Protein AF-A0A7W9SE72-F1 (afdb_monomer)

Organism: NCBI:txid237576

pLDDT: mean 94.67, std 7.13, range [60.62, 98.25]

Structure (mmCIF, N/CA/C/O backbone):
data_AF-A0A7W9SE72-F1
#
_entry.id   AF-A0A7W9SE72-F1
#
loop_
_atom_site.group_PDB
_atom_site.id
_atom_site.type_symbol
_atom_site.label_atom_id
_atom_site.label_alt_id
_atom_site.label_comp_id
_atom_site.label_asym_id
_atom_site.label_entity_id
_atom_site.label_seq_id
_atom_site.pdbx_PDB_ins_code
_atom_site.Cartn_x
_atom_site.Cartn_y
_atom_site.Cartn_z
_atom_site.occupancy
_atom_site.B_iso_or_equiv
_atom_site.auth_seq_id
_atom_site.auth_comp_id
_atom_site.auth_asym_id
_atom_site.auth_atom_id
_atom_site.pdbx_PDB_model_num
ATOM 1 N N . MET A 1 1 ? -15.643 -0.042 16.945 1.00 60.62 1 MET A N 1
ATOM 2 C CA . MET A 1 1 ? -16.200 0.282 15.612 1.00 60.62 1 MET A CA 1
ATOM 3 C C . MET A 1 1 ? -15.681 -0.747 14.627 1.00 60.62 1 MET A C 1
ATOM 5 O O . MET A 1 1 ? -14.547 -1.177 14.786 1.00 60.62 1 MET A O 1
ATOM 9 N N . LYS A 1 2 ? -16.513 -1.202 13.688 1.00 63.72 2 LYS A N 1
ATOM 10 C CA . LYS A 1 2 ? -16.107 -2.189 12.683 1.00 63.72 2 LYS A CA 1
ATOM 11 C C . LYS A 1 2 ? -15.377 -1.444 11.565 1.00 63.72 2 LYS A C 1
ATOM 13 O O . LYS A 1 2 ? -15.991 -0.603 10.921 1.00 63.72 2 LYS A O 1
ATOM 18 N N . THR A 1 3 ? -14.087 -1.700 11.388 1.00 79.81 3 THR A N 1
ATOM 19 C CA . THR A 1 3 ? -13.299 -1.164 10.272 1.00 79.81 3 THR A CA 1
ATOM 20 C C . THR A 1 3 ? -13.447 -2.093 9.069 1.00 79.81 3 THR A C 1
ATOM 22 O O . THR A 1 3 ? -13.526 -3.314 9.227 1.00 79.81 3 THR A O 1
ATOM 25 N N . ILE A 1 4 ? -13.556 -1.525 7.868 1.00 92.56 4 ILE A N 1
ATOM 26 C CA . ILE A 1 4 ? -13.585 -2.299 6.624 1.00 92.56 4 ILE A CA 1
ATOM 27 C C . ILE A 1 4 ? -12.136 -2.476 6.174 1.00 92.56 4 ILE A C 1
ATOM 29 O O . ILE A 1 4 ? -11.474 -1.498 5.832 1.00 92.56 4 ILE A O 1
ATOM 33 N N . GLY A 1 5 ? -11.660 -3.721 6.220 1.00 94.56 5 GLY A N 1
ATOM 34 C CA . GLY A 1 5 ? -10.352 -4.112 5.703 1.00 94.56 5 GLY A CA 1
ATOM 35 C C . GLY A 1 5 ? -10.426 -4.421 4.212 1.00 94.56 5 GLY A C 1
ATOM 36 O O . GLY A 1 5 ? -11.310 -5.163 3.772 1.00 94.56 5 GLY A O 1
ATOM 37 N N . ILE A 1 6 ? -9.508 -3.854 3.438 1.00 96.50 6 ILE A N 1
ATOM 38 C CA . ILE A 1 6 ? -9.397 -4.037 1.990 1.00 96.50 6 ILE A CA 1
ATOM 39 C C . ILE A 1 6 ? -8.164 -4.883 1.683 1.00 96.50 6 ILE A C 1
ATOM 41 O O . ILE A 1 6 ? -7.077 -4.646 2.209 1.00 96.50 6 ILE A O 1
ATOM 45 N N . TYR A 1 7 ? -8.347 -5.854 0.792 1.00 97.56 7 TYR A N 1
ATOM 46 C CA . TYR A 1 7 ? -7.273 -6.644 0.203 1.00 97.56 7 TYR A CA 1
ATOM 47 C C . TYR A 1 7 ? -7.142 -6.202 -1.251 1.00 97.56 7 TYR A C 1
ATOM 49 O O . TYR A 1 7 ? -8.017 -6.499 -2.068 1.00 97.56 7 TYR A O 1
ATOM 57 N N . SER A 1 8 ? -6.090 -5.440 -1.545 1.00 97.44 8 SER A N 1
ATOM 58 C CA . SER A 1 8 ? -5.887 -4.807 -2.845 1.00 97.44 8 SER A CA 1
ATOM 59 C C . SER A 1 8 ? -4.998 -5.669 -3.734 1.00 97.44 8 SER A C 1
ATOM 61 O O . SER A 1 8 ? -3.865 -6.001 -3.380 1.00 97.44 8 SER A O 1
ATOM 63 N N 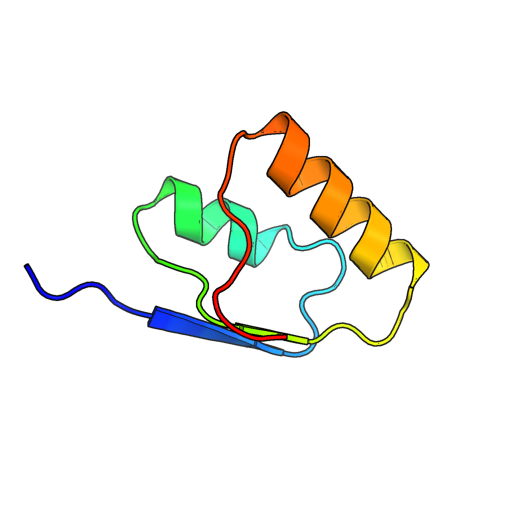. PHE A 1 9 ? -5.524 -6.046 -4.897 1.00 97.12 9 PHE A N 1
ATOM 64 C CA . PHE A 1 9 ? -4.812 -6.804 -5.924 1.00 97.12 9 PHE A CA 1
ATOM 65 C C . PHE A 1 9 ? -4.629 -5.932 -7.158 1.00 97.12 9 PHE A C 1
ATOM 67 O O . PHE A 1 9 ? -5.546 -5.196 -7.521 1.00 97.12 9 PHE A O 1
ATOM 74 N N . PHE A 1 10 ? -3.477 -6.060 -7.822 1.00 96.94 10 PHE A N 1
ATOM 75 C CA . PHE A 1 10 ? -3.103 -5.199 -8.949 1.00 96.94 10 PHE A CA 1
ATOM 76 C C . PHE A 1 10 ? -3.118 -3.720 -8.544 1.00 96.94 10 PHE A C 1
ATOM 78 O O . PHE A 1 10 ? -3.659 -2.870 -9.254 1.00 96.94 10 PHE A O 1
ATOM 85 N N . SER A 1 11 ? -2.562 -3.416 -7.366 1.00 96.88 11 SER A N 1
ATOM 86 C CA . SER A 1 11 ? -2.669 -2.086 -6.754 1.00 96.88 11 SER A CA 1
ATOM 87 C C . SER A 1 11 ? -1.985 -0.987 -7.572 1.00 96.88 11 SER A C 1
ATOM 89 O O . SER A 1 11 ? -2.201 0.202 -7.325 1.00 96.88 11 SER A O 1
ATOM 91 N N . GLY A 1 12 ? -1.129 -1.351 -8.533 1.00 97.69 12 GLY A N 1
ATOM 92 C CA . GLY A 1 12 ? -0.350 -0.410 -9.319 1.00 97.69 12 GLY A CA 1
ATOM 93 C C . GLY A 1 12 ? 0.475 0.492 -8.407 1.00 97.69 12 GLY A C 1
ATOM 94 O O . GLY A 1 12 ? 1.057 0.044 -7.421 1.00 97.69 12 GLY A O 1
ATOM 95 N N . ALA A 1 13 ? 0.489 1.789 -8.713 1.00 97.25 13 ALA A N 1
ATOM 96 C CA . ALA A 1 13 ? 1.150 2.803 -7.891 1.00 97.25 13 ALA A CA 1
ATOM 97 C C . ALA A 1 13 ? 0.375 3.177 -6.603 1.00 97.25 13 ALA A C 1
ATOM 99 O O . ALA A 1 13 ?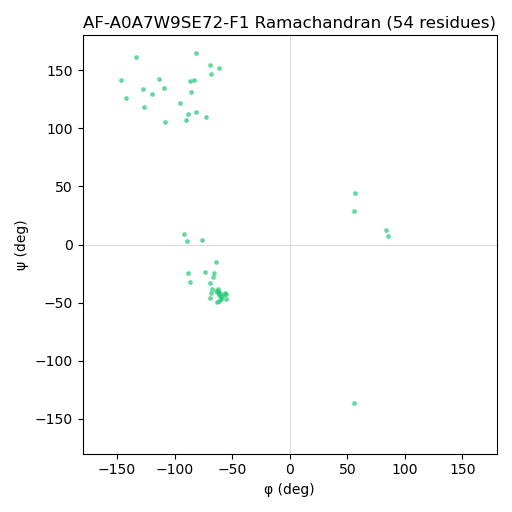 0.787 4.090 -5.891 1.00 97.25 13 ALA A O 1
ATOM 100 N N . GLY A 1 14 ? -0.749 2.510 -6.310 1.00 97.19 14 GLY A N 1
ATOM 101 C CA . GLY A 1 14 ? -1.483 2.642 -5.049 1.00 97.19 14 GLY A CA 1
ATOM 102 C C . GLY A 1 14 ? -2.485 3.790 -4.965 1.00 97.19 14 GLY A C 1
ATOM 103 O O . GLY A 1 14 ? -3.029 4.026 -3.896 1.00 97.19 14 GLY A O 1
ATOM 104 N N . PHE A 1 15 ? -2.767 4.513 -6.052 1.00 97.06 15 PHE A N 1
ATOM 105 C CA . PHE A 1 15 ? -3.596 5.729 -6.004 1.00 97.06 15 PHE A CA 1
ATOM 106 C C . PHE A 1 15 ? -4.985 5.512 -5.374 1.00 97.06 15 PHE A C 1
ATOM 108 O O . PHE A 1 15 ? -5.427 6.315 -4.556 1.00 97.06 15 PHE A O 1
ATOM 115 N N . LEU A 1 16 ? -5.653 4.407 -5.724 1.00 97.50 16 LEU A N 1
ATOM 116 C CA . LEU A 1 16 ? -6.973 4.073 -5.188 1.00 97.50 16 LEU A CA 1
ATOM 117 C C . LEU A 1 16 ? -6.907 3.703 -3.700 1.00 97.50 16 LEU A C 1
ATOM 119 O O . LEU A 1 16 ? -7.688 4.210 -2.901 1.00 97.50 16 LEU A O 1
ATOM 123 N N . ASP A 1 17 ? -5.944 2.862 -3.333 1.00 97.50 17 ASP A N 1
ATOM 124 C CA . ASP A 1 17 ? -5.719 2.433 -1.955 1.00 97.50 17 ASP A CA 1
ATOM 125 C C . ASP A 1 17 ? -5.422 3.614 -1.024 1.00 97.50 17 ASP A C 1
ATOM 127 O O . ASP A 1 17 ? -5.998 3.718 0.057 1.00 97.50 17 ASP A O 1
ATOM 131 N N . LEU A 1 18 ? -4.539 4.519 -1.457 1.00 97.31 18 LEU A N 1
ATOM 132 C CA . LEU A 1 18 ? -4.184 5.727 -0.713 1.00 97.31 18 LEU A CA 1
ATOM 133 C C . LEU A 1 18 ? -5.420 6.608 -0.492 1.00 97.31 18 LEU A C 1
ATOM 135 O O . LEU A 1 18 ? -5.623 7.103 0.613 1.00 97.31 18 LEU A O 1
ATOM 139 N N . GLY A 1 19 ? -6.270 6.750 -1.515 1.00 97.00 19 GLY A N 1
ATOM 140 C CA . GLY A 1 19 ? -7.548 7.454 -1.400 1.00 97.00 19 GLY A CA 1
ATOM 141 C C . GLY A 1 19 ? -8.506 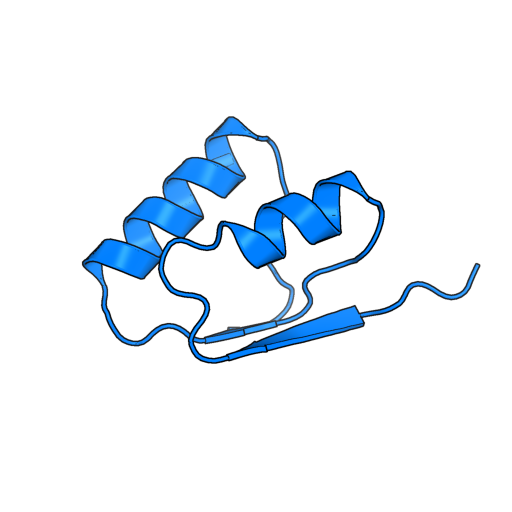6.788 -0.407 1.00 97.00 19 GLY A C 1
ATOM 142 O O . GLY A 1 19 ? -9.130 7.463 0.408 1.00 97.00 19 GLY A O 1
ATOM 143 N N . PHE A 1 20 ? -8.591 5.457 -0.405 1.00 96.19 20 PHE A N 1
ATOM 144 C CA . PHE A 1 20 ? -9.411 4.743 0.574 1.00 96.19 20 PHE A CA 1
ATOM 145 C C . PHE A 1 20 ? -8.936 4.957 2.015 1.00 96.19 20 PHE A C 1
ATOM 147 O O . PHE A 1 20 ? -9.772 5.122 2.904 1.00 96.19 20 PHE A O 1
ATOM 154 N N . GLU A 1 21 ? -7.627 5.011 2.267 1.00 95.25 21 GLU A N 1
ATOM 155 C CA . GLU A 1 21 ? -7.131 5.288 3.622 1.00 95.25 21 GLU A CA 1
ATOM 156 C C . GLU A 1 21 ? -7.397 6.719 4.076 1.00 95.25 21 GLU A C 1
ATOM 158 O O . GLU A 1 21 ? -7.692 6.934 5.253 1.00 95.25 21 GLU A O 1
ATOM 163 N N . THR A 1 22 ? -7.384 7.693 3.160 1.00 93.69 22 THR A N 1
ATOM 164 C CA . THR A 1 22 ? -7.791 9.067 3.498 1.00 93.69 22 THR A CA 1
ATOM 165 C C . THR A 1 22 ? -9.273 9.177 3.861 1.00 93.69 22 THR A C 1
ATOM 167 O O . THR A 1 22 ? -9.640 10.047 4.644 1.00 93.69 22 THR A O 1
ATOM 170 N N . GLU A 1 23 ? -10.107 8.250 3.382 1.00 94.69 23 GLU A N 1
ATOM 171 C CA . GLU A 1 23 ? -11.536 8.152 3.714 1.00 94.69 23 GLU A CA 1
ATOM 172 C C . GLU A 1 23 ? -11.818 7.230 4.922 1.00 94.69 23 GLU A C 1
ATOM 174 O O . GLU A 1 23 ? -12.970 6.916 5.232 1.00 94.69 23 GLU A O 1
ATOM 179 N N . GLY A 1 24 ? -10.778 6.782 5.636 1.00 92.19 24 GLY A N 1
ATOM 180 C CA . GLY A 1 24 ? -10.908 6.007 6.874 1.00 92.19 24 GLY A CA 1
ATOM 181 C C . GLY A 1 24 ? -11.117 4.501 6.689 1.00 92.19 24 GLY A C 1
ATOM 182 O O . GLY A 1 24 ? -11.449 3.808 7.658 1.00 92.19 24 GLY A O 1
ATOM 183 N N . LEU A 1 25 ? -10.916 3.971 5.479 1.00 94.81 25 LEU A N 1
ATOM 184 C CA . LEU A 1 25 ? -10.790 2.528 5.262 1.00 94.81 25 LEU A CA 1
ATOM 185 C C . LEU A 1 25 ? -9.363 2.065 5.590 1.00 94.81 25 LEU A C 1
ATOM 187 O O . LEU A 1 25 ? -8.450 2.871 5.746 1.00 94.81 25 LEU A O 1
ATOM 191 N N . THR A 1 26 ? -9.163 0.757 5.739 1.00 95.56 26 THR A N 1
ATOM 192 C CA . THR A 1 26 ? -7.846 0.185 6.059 1.00 95.56 26 THR A CA 1
ATOM 193 C C . THR A 1 26 ? -7.405 -0.759 4.955 1.00 95.56 26 THR A C 1
ATOM 195 O O . THR A 1 26 ? -8.160 -1.658 4.578 1.00 95.56 26 THR A O 1
ATOM 198 N N . ILE A 1 27 ? -6.182 -0.587 4.454 1.00 97.19 27 ILE A N 1
ATOM 199 C CA . ILE A 1 27 ? -5.575 -1.528 3.507 1.00 97.19 27 ILE A CA 1
ATOM 200 C C . ILE A 1 27 ? -4.819 -2.593 4.301 1.00 97.19 27 ILE A C 1
ATOM 202 O O . ILE A 1 27 ? -3.758 -2.334 4.862 1.00 97.19 27 ILE A O 1
ATOM 206 N N . ASP A 1 28 ? -5.364 -3.806 4.355 1.00 97.00 28 ASP A N 1
ATOM 207 C CA . ASP A 1 28 ? -4.766 -4.916 5.104 1.00 97.00 28 ASP A CA 1
ATOM 208 C C . ASP A 1 28 ? -3.772 -5.721 4.263 1.00 97.00 28 ASP A C 1
ATOM 21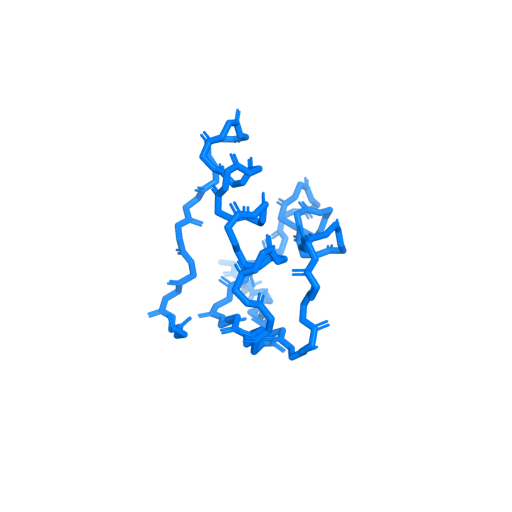0 O O . ASP A 1 28 ? -2.884 -6.362 4.823 1.00 97.00 28 ASP A O 1
ATOM 214 N N . PHE A 1 29 ? -3.911 -5.703 2.936 1.00 97.38 29 PHE A N 1
ATOM 215 C CA . PHE A 1 29 ? -3.057 -6.446 2.014 1.00 97.38 29 PHE A CA 1
ATOM 216 C C . PHE A 1 29 ? -2.858 -5.691 0.706 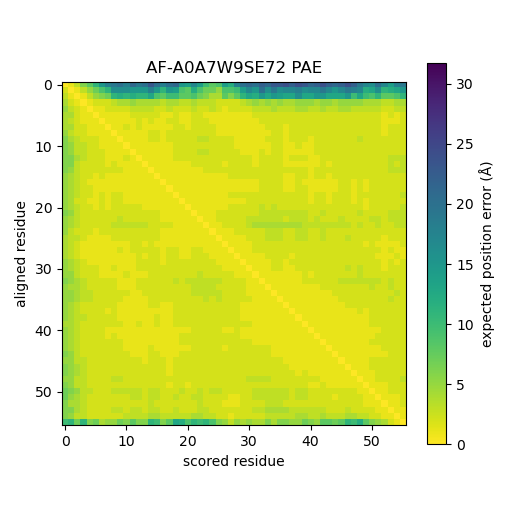1.00 97.38 29 PHE A C 1
ATOM 218 O O . P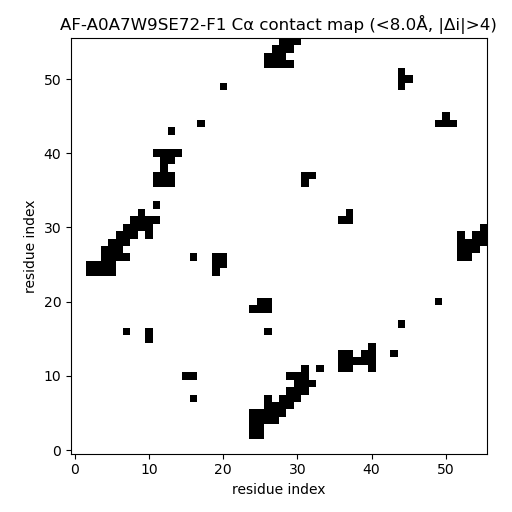HE A 1 29 ? -3.809 -5.116 0.171 1.00 97.38 29 PHE A O 1
ATOM 225 N N . VAL A 1 30 ? -1.640 -5.767 0.172 1.00 97.00 30 VAL A N 1
ATOM 226 C CA . VAL A 1 30 ? -1.278 -5.235 -1.143 1.00 97.00 30 VAL A CA 1
ATOM 227 C C . VAL A 1 30 ? -0.600 -6.321 -1.969 1.00 97.00 30 VAL A C 1
ATOM 229 O O . VAL A 1 30 ? 0.324 -6.989 -1.510 1.00 97.00 30 VAL A O 1
ATOM 232 N N . ASN A 1 31 ? -1.017 -6.457 -3.224 1.00 97.12 31 ASN A N 1
ATOM 233 C CA . ASN A 1 31 ? -0.310 -7.231 -4.231 1.00 97.12 31 ASN A CA 1
ATOM 234 C C . ASN A 1 31 ? -0.043 -6.382 -5.477 1.00 97.12 31 ASN A C 1
ATOM 236 O O . ASN A 1 31 ? -0.971 -5.972 -6.176 1.00 97.12 31 ASN A O 1
ATOM 240 N N . GLU A 1 32 ? 1.240 -6.191 -5.779 1.00 97.44 32 GLU A N 1
ATOM 241 C CA . GLU A 1 32 ? 1.715 -5.608 -7.031 1.00 97.44 32 GLU A CA 1
ATOM 242 C C . GLU A 1 32 ? 2.995 -6.318 -7.473 1.00 97.44 32 GLU A C 1
ATOM 244 O O . GLU A 1 32 ? 3.961 -6.423 -6.715 1.00 97.44 32 GLU A O 1
ATOM 249 N N . TYR A 1 33 ? 3.001 -6.822 -8.705 1.00 96.88 33 TYR A N 1
ATOM 250 C CA . TYR A 1 33 ? 4.130 -7.579 -9.244 1.00 96.88 33 TYR A CA 1
ATOM 251 C C . TYR A 1 33 ? 5.192 -6.667 -9.867 1.00 96.88 33 TYR A C 1
ATOM 253 O O . TYR A 1 33 ? 6.390 -6.967 -9.837 1.00 96.88 33 TYR A O 1
ATOM 261 N N . ASN A 1 34 ? 4.775 -5.537 -10.440 1.00 98.06 34 ASN A N 1
ATOM 262 C CA . ASN A 1 34 ? 5.686 -4.567 -11.016 1.00 98.06 34 ASN A CA 1
ATOM 263 C C . ASN A 1 34 ? 6.433 -3.818 -9.904 1.00 98.06 34 ASN A C 1
ATOM 265 O O . ASN A 1 34 ? 5.878 -2.974 -9.203 1.00 98.06 34 ASN A O 1
ATOM 269 N N . LYS A 1 35 ? 7.737 -4.090 -9.784 1.00 97.69 35 LYS A N 1
ATOM 270 C CA . LYS A 1 35 ? 8.595 -3.480 -8.760 1.00 97.69 35 L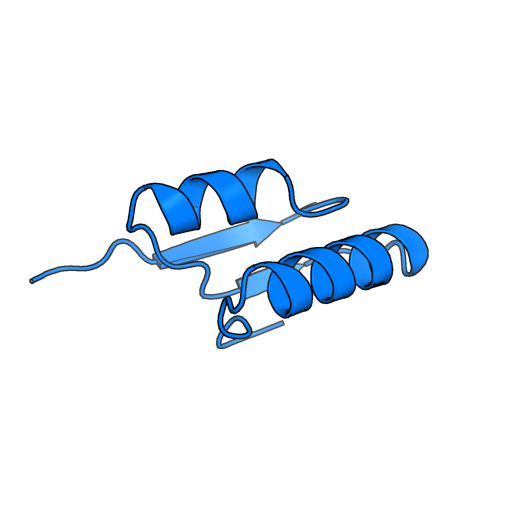YS A CA 1
ATOM 271 C C . LYS A 1 35 ? 8.585 -1.953 -8.807 1.00 97.69 35 LYS A C 1
ATOM 273 O O . LYS A 1 35 ? 8.530 -1.329 -7.759 1.00 97.69 35 LYS A O 1
ATOM 278 N N . SER A 1 36 ? 8.616 -1.344 -9.992 1.00 98.25 36 SER A N 1
ATOM 279 C CA . SER A 1 36 ? 8.622 0.118 -10.110 1.00 98.25 36 SER A CA 1
ATOM 280 C C . SER A 1 36 ? 7.334 0.733 -9.567 1.00 98.25 36 SER A C 1
ATOM 282 O O . SER A 1 36 ? 7.394 1.746 -8.877 1.00 98.25 36 SER A O 1
ATOM 284 N N . PHE A 1 37 ? 6.181 0.109 -9.815 1.00 98.25 37 PHE A N 1
ATOM 285 C CA . PHE A 1 37 ? 4.906 0.561 -9.251 1.00 98.25 37 PHE A CA 1
ATOM 286 C C . PHE A 1 37 ? 4.834 0.355 -7.741 1.00 9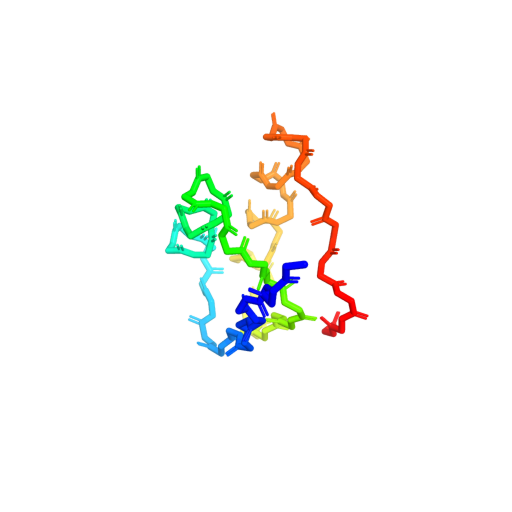8.25 37 PHE A C 1
ATOM 288 O O . PHE A 1 37 ? 4.431 1.273 -7.028 1.00 98.25 37 PHE A O 1
ATOM 295 N N . LEU A 1 38 ? 5.309 -0.788 -7.244 1.00 97.44 38 LEU A N 1
ATOM 296 C CA . LEU A 1 38 ? 5.360 -1.048 -5.810 1.00 97.44 38 LEU A CA 1
ATOM 297 C C . LEU A 1 38 ? 6.274 -0.054 -5.071 1.00 97.44 38 LEU A C 1
ATOM 299 O O . LEU A 1 38 ? 5.920 0.414 -3.993 1.00 97.44 38 LEU A O 1
ATOM 303 N N . GLU A 1 39 ? 7.422 0.316 -5.643 1.00 98.19 39 GLU A N 1
ATOM 304 C CA . GLU A 1 39 ? 8.312 1.318 -5.040 1.00 98.19 39 GLU A CA 1
ATOM 305 C C . GLU A 1 39 ? 7.695 2.724 -5.040 1.00 98.19 39 GLU A C 1
ATOM 307 O O . GLU A 1 39 ? 7.806 3.436 -4.040 1.00 98.19 39 GLU A O 1
ATOM 312 N N . VAL A 1 40 ? 6.977 3.112 -6.103 1.00 98.12 40 VAL A N 1
ATOM 313 C CA . VAL A 1 40 ? 6.196 4.366 -6.117 1.00 98.12 40 VAL A CA 1
ATOM 314 C C . VAL A 1 40 ? 5.123 4.343 -5.030 1.00 98.12 40 VAL A C 1
ATOM 316 O O . VAL A 1 40 ? 4.964 5.325 -4.305 1.00 98.12 40 VAL A O 1
ATOM 319 N N . TYR A 1 41 ? 4.427 3.220 -4.871 1.00 97.62 41 TYR A N 1
ATOM 320 C CA . TYR A 1 41 ? 3.401 3.070 -3.849 1.00 97.62 41 TYR A CA 1
ATOM 321 C C . TYR A 1 41 ? 3.999 3.183 -2.432 1.00 97.62 41 TYR A C 1
ATOM 323 O O . TYR A 1 41 ? 3.541 3.998 -1.627 1.00 97.62 41 TYR A O 1
ATOM 331 N N . LYS A 1 42 ? 5.085 2.460 -2.128 1.00 97.19 42 LYS A N 1
ATOM 332 C CA . LYS A 1 42 ? 5.800 2.577 -0.841 1.00 97.19 42 LYS A CA 1
ATOM 333 C C . LYS A 1 42 ? 6.268 4.005 -0.568 1.00 97.19 42 LYS A C 1
ATOM 335 O O . LYS A 1 42 ? 6.104 4.506 0.545 1.00 97.19 42 LYS A O 1
ATOM 340 N N . PHE A 1 43 ? 6.823 4.675 -1.580 1.00 98.12 43 PHE A N 1
ATOM 341 C CA . PHE A 1 43 ? 7.230 6.075 -1.480 1.00 98.12 43 PHE A CA 1
ATOM 342 C C . PHE A 1 43 ? 6.041 6.979 -1.134 1.00 98.12 43 PHE A C 1
ATOM 344 O O . PHE A 1 43 ? 6.145 7.794 -0.217 1.00 98.12 43 PHE A O 1
ATOM 351 N N . ALA A 1 44 ? 4.906 6.827 -1.816 1.00 97.56 44 ALA A N 1
ATOM 352 C CA . ALA A 1 44 ? 3.705 7.608 -1.539 1.00 97.56 44 ALA A CA 1
ATOM 353 C C . ALA A 1 44 ? 3.187 7.374 -0.109 1.00 97.56 44 ALA A C 1
ATOM 355 O O . ALA A 1 44 ? 3.012 8.347 0.622 1.00 97.56 44 ALA A O 1
ATOM 356 N N . ARG A 1 45 ? 3.052 6.112 0.337 1.00 96.81 45 ARG A N 1
ATOM 357 C CA . ARG A 1 45 ? 2.627 5.782 1.717 1.00 96.81 45 ARG A CA 1
ATOM 358 C C . ARG A 1 45 ? 3.529 6.438 2.758 1.00 96.81 45 ARG A C 1
ATOM 360 O O . ARG A 1 45 ? 3.026 7.076 3.678 1.00 96.81 45 ARG A O 1
ATOM 367 N N . LYS A 1 46 ? 4.853 6.347 2.580 1.00 97.44 46 LYS A N 1
ATOM 368 C CA . LYS A 1 46 ? 5.834 6.954 3.492 1.00 97.44 46 LYS A CA 1
ATOM 369 C C . LYS A 1 46 ? 5.680 8.474 3.590 1.00 97.44 46 LYS A C 1
ATOM 371 O O . LYS A 1 46 ? 5.736 9.007 4.691 1.00 97.44 46 LYS A O 1
ATOM 376 N N . ASN A 1 47 ? 5.496 9.168 2.465 1.00 97.75 47 ASN A N 1
ATOM 377 C CA . ASN A 1 47 ? 5.332 10.629 2.461 1.00 97.75 47 ASN A CA 1
ATOM 378 C C . ASN A 1 47 ? 3.966 11.086 2.988 1.00 97.75 47 ASN A C 1
ATOM 380 O O . ASN A 1 47 ? 3.841 12.219 3.436 1.00 97.75 47 ASN A O 1
ATOM 384 N N . MET A 1 48 ? 2.954 10.220 2.925 1.00 96.94 48 MET A N 1
ATOM 385 C CA . MET A 1 48 ? 1.625 10.463 3.493 1.00 96.94 48 MET A CA 1
ATOM 386 C C . MET A 1 48 ? 1.510 10.006 4.955 1.00 96.94 48 MET A C 1
ATOM 388 O O . MET A 1 48 ? 0.425 10.077 5.521 1.00 96.94 48 MET A O 1
ATOM 392 N N . GLU A 1 49 ? 2.602 9.512 5.552 1.00 96.81 49 GLU A N 1
ATOM 393 C CA . GLU A 1 49 ? 2.640 8.973 6.920 1.00 96.81 49 GLU A CA 1
ATOM 394 C C . GLU A 1 49 ? 1.624 7.837 7.162 1.00 96.81 49 GLU A C 1
ATOM 396 O O . GLU A 1 49 ? 1.164 7.600 8.282 1.00 96.81 49 GLU A O 1
ATOM 401 N N . LEU A 1 50 ? 1.290 7.094 6.103 1.00 95.44 50 LEU A N 1
ATOM 402 C CA . LEU A 1 50 ? 0.400 5.940 6.167 1.00 95.44 50 LEU A CA 1
ATOM 403 C C . LEU A 1 50 ? 1.171 4.697 6.608 1.00 95.44 50 LEU A C 1
ATOM 405 O O . LEU A 1 50 ? 2.312 4.461 6.204 1.00 95.44 50 LEU A O 1
ATOM 409 N N . LYS A 1 51 ? 0.526 3.869 7.431 1.00 93.25 51 LYS A N 1
ATOM 410 C CA . LYS A 1 51 ? 1.111 2.611 7.906 1.00 93.25 51 LYS A CA 1
ATOM 411 C C . LYS A 1 51 ? 1.235 1.607 6.764 1.00 93.25 51 LYS A C 1
ATOM 413 O O . LYS A 1 51 ? 0.494 1.654 5.784 1.00 93.25 51 LYS A O 1
ATOM 418 N N . GLU A 1 52 ? 2.170 0.678 6.895 1.00 94.12 52 GLU A N 1
ATOM 419 C CA . GLU A 1 52 ? 2.257 -0.455 5.977 1.00 94.12 52 GLU A CA 1
ATOM 420 C C . GLU A 1 52 ? 1.052 -1.396 6.161 1.00 94.12 52 GLU A C 1
ATOM 422 O O . GLU A 1 52 ? 0.545 -1.521 7.284 1.00 94.12 52 GLU A O 1
ATOM 427 N N . PRO A 1 53 ? 0.578 -2.039 5.077 1.00 94.81 53 PRO A N 1
ATOM 428 C CA . PRO A 1 53 ? -0.455 -3.060 5.177 1.00 94.81 53 PRO A CA 1
ATOM 429 C C . PRO A 1 53 ? 0.034 -4.231 6.036 1.00 94.81 53 PRO A C 1
ATOM 431 O O . PRO A 1 53 ? 1.227 -4.520 6.123 1.00 94.81 53 PRO A O 1
ATOM 434 N N . LYS A 1 54 ? -0.900 -4.926 6.688 1.00 93.94 54 LYS A N 1
ATOM 435 C CA . LYS A 1 54 ? -0.578 -6.040 7.593 1.00 93.94 54 LYS A CA 1
ATOM 436 C C . LYS A 1 54 ? 0.017 -7.249 6.861 1.00 93.94 54 LYS A C 1
ATOM 438 O O . LYS A 1 54 ? 0.745 -8.040 7.462 1.00 93.94 54 LYS A O 1
ATOM 443 N N . TYR A 1 55 ? -0.336 -7.414 5.595 1.00 92.56 55 TYR A N 1
ATOM 444 C CA . TYR A 1 55 ? 0.053 -8.524 4.742 1.00 92.56 55 TYR A CA 1
ATOM 445 C C . TYR A 1 55 ? 0.524 -7.995 3.377 1.00 92.56 55 TYR A C 1
ATOM 447 O O . TYR A 1 55 ? 0.140 -6.897 2.971 1.00 92.56 55 TYR A O 1
ATOM 455 N N . GLY A 1 56 ? 1.264 -8.824 2.633 1.00 80.44 56 GLY A N 1
ATOM 456 C CA . GLY A 1 56 ? 1.783 -8.484 1.299 1.00 80.44 56 GLY A CA 1
ATOM 457 C C . GLY A 1 56 ? 3.290 -8.332 1.290 1.00 80.44 56 GLY A C 1
ATOM 458 O O . GLY A 1 56 ? 3.788 -7.419 1.979 1.00 80.44 56 GLY A O 1
#

Solvent-accessible surface area (backbone atoms only — not comparable to full-atom values): 3281 Å² total; per-residue (Å²): 135,91,78,59,74,39,74,40,68,76,41,50,54,28,68,67,60,56,53,40,43,77,73,70,38,43,60,39,27,52,38,56,86,54,63,70,32,39,52,48,22,53,52,49,35,58,77,68,72,48,77,80,44,83,40,113

Mean predicted aligned error: 2.6 Å

Foldseek 3Di:
DDAAEDADECCFLVPVVVVCVVVPHHHQHDDDPDPVSVVSNVVVCVVVVHDDHVYD

Radius of gyration: 10.5 Å; Cα contacts (8 Å, |Δi|>4): 77; chains: 1; bounding box: 25×19×27 Å

InterPro domains:
  IPR001525 C-5 cytosine methyltransferase [PF00145] (6-50)
  IPR029063 S-adenosyl-L-methionine-dependent methyltransferase superfamily [G3DSA:3.40.50.150] (8-49)
  IPR029063 S-adenosyl-L-methionine-dependent methyltransferase superfamily [SSF53335] (4-49)

Nearest PDB structures (foldseek):
  3grz-assembly1_B  TM=7.985E-01  e=8.759E+00  Lactobacillus delbrueckii subsp. bulgaricus ATCC BAA-365
  9j56-assembly1_B  TM=8.138E-01  e=8.160E+00  Streptomyces purpurascens

Sequence (56 aa):
MKTIGIYSFFSGAGFLDLGFETEGLTIDFVNEYNKSFLEVYKFARKNMELKEPKYG

Secondary structure (DSSP, 8-state):
----EEEEES-TTSHHHHHHHHTT-EEEEEE---HHHHHHHHHHHHHTTPPPPSB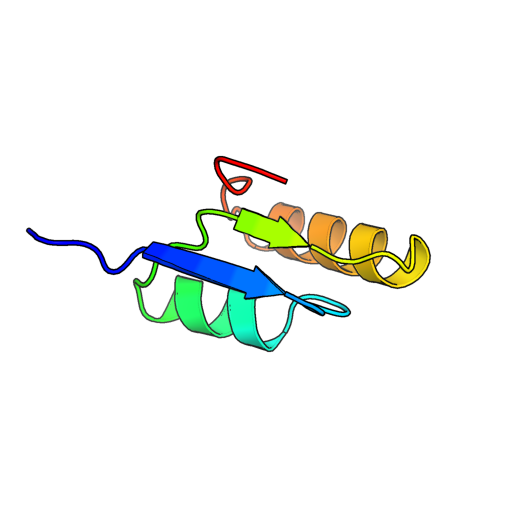-